Protein AF-A0A2U9PYT9-F1 (afdb_monomer_lite)

Structure (mmCIF, N/CA/C/O backbone):
data_AF-A0A2U9PYT9-F1
#
_entry.id   AF-A0A2U9PYT9-F1
#
loop_
_atom_site.group_PDB
_atom_site.id
_atom_site.type_symbol
_atom_site.label_atom_id
_atom_site.label_alt_id
_atom_site.label_comp_id
_atom_site.label_asym_id
_atom_site.label_entity_id
_atom_site.label_seq_id
_atom_site.pdbx_PDB_ins_code
_atom_site.Cartn_x
_atom_site.Cartn_y
_atom_site.Cartn_z
_atom_site.occupancy
_atom_site.B_iso_or_equiv
_atom_site.auth_seq_id
_atom_site.auth_comp_id
_atom_site.auth_asym_id
_atom_site.auth_atom_id
_atom_site.pdbx_PDB_model_num
ATOM 1 N N . MET A 1 1 ? 16.424 -5.091 -1.680 1.00 61.47 1 MET A N 1
ATOM 2 C CA . MET A 1 1 ? 15.024 -5.537 -1.505 1.00 61.47 1 MET A CA 1
ATOM 3 C C . MET A 1 1 ? 14.271 -5.159 -2.764 1.00 61.47 1 MET A C 1
ATOM 5 O O . MET A 1 1 ? 14.520 -4.071 -3.260 1.00 61.47 1 MET A O 1
ATOM 9 N N . ASP A 1 2 ? 13.401 -6.032 -3.266 1.00 87.44 2 ASP A N 1
ATOM 10 C CA . ASP A 1 2 ? 12.484 -5.719 -4.370 1.00 87.44 2 ASP A CA 1
ATOM 11 C C . ASP A 1 2 ? 11.460 -4.657 -3.914 1.00 87.44 2 ASP A C 1
ATOM 13 O O . ASP A 1 2 ? 10.825 -4.824 -2.866 1.00 87.44 2 ASP A O 1
ATOM 17 N N . ALA A 1 3 ? 11.343 -3.557 -4.667 1.00 91.62 3 ALA A N 1
ATOM 18 C CA . ALA A 1 3 ? 10.457 -2.431 -4.365 1.00 91.62 3 ALA A CA 1
ATOM 19 C C . ALA A 1 3 ? 8.988 -2.870 -4.298 1.00 91.62 3 ALA A C 1
ATOM 21 O O . ALA A 1 3 ? 8.275 -2.500 -3.363 1.00 91.62 3 ALA A O 1
ATOM 22 N N . ARG A 1 4 ? 8.563 -3.771 -5.195 1.00 94.00 4 ARG A N 1
ATOM 23 C CA . ARG A 1 4 ? 7.222 -4.365 -5.159 1.00 94.00 4 ARG A CA 1
ATOM 24 C C . ARG A 1 4 ? 6.981 -5.080 -3.831 1.00 94.00 4 ARG A C 1
ATOM 26 O O . ARG A 1 4 ? 5.981 -4.847 -3.156 1.00 94.00 4 ARG A O 1
ATOM 33 N N . ALA A 1 5 ? 7.922 -5.927 -3.421 1.00 95.88 5 ALA A N 1
ATOM 34 C CA . ALA A 1 5 ? 7.824 -6.671 -2.169 1.00 95.88 5 ALA A CA 1
ATOM 35 C C . ALA A 1 5 ? 7.888 -5.773 -0.919 1.00 95.88 5 ALA A C 1
ATOM 37 O O . ALA A 1 5 ? 7.406 -6.169 0.144 1.00 95.88 5 ALA A O 1
ATOM 38 N N . ALA A 1 6 ? 8.518 -4.598 -0.997 1.00 97.50 6 ALA A N 1
ATOM 39 C CA . ALA A 1 6 ? 8.512 -3.620 0.089 1.00 97.50 6 ALA A CA 1
ATOM 40 C C . ALA A 1 6 ? 7.128 -2.972 0.238 1.00 97.50 6 ALA A C 1
ATOM 42 O O . ALA A 1 6 ? 6.581 -2.961 1.340 1.00 97.50 6 ALA A O 1
ATOM 43 N N . HIS A 1 7 ? 6.526 -2.535 -0.868 1.00 98.00 7 HIS A N 1
ATOM 44 C CA . HIS A 1 7 ? 5.186 -1.954 -0.865 1.00 98.00 7 HIS A CA 1
ATOM 45 C C . HIS A 1 7 ? 4.105 -2.943 -0.424 1.00 98.00 7 HIS A C 1
ATOM 47 O O . HIS A 1 7 ? 3.280 -2.598 0.415 1.00 98.00 7 HIS A O 1
ATOM 53 N N . LEU A 1 8 ? 4.151 -4.198 -0.881 1.00 98.06 8 LEU A N 1
ATOM 54 C CA . LEU A 1 8 ? 3.195 -5.218 -0.426 1.00 98.06 8 LEU A CA 1
ATOM 55 C C . LEU A 1 8 ? 3.288 -5.483 1.082 1.00 98.06 8 LEU A C 1
ATOM 57 O O . LEU A 1 8 ? 2.271 -5.688 1.740 1.00 98.06 8 LEU A O 1
ATOM 61 N N . ARG A 1 9 ? 4.499 -5.450 1.652 1.00 98.19 9 ARG A N 1
ATOM 62 C CA . ARG A 1 9 ? 4.677 -5.583 3.105 1.00 98.19 9 ARG A CA 1
ATOM 63 C C . ARG A 1 9 ? 4.127 -4.377 3.860 1.00 98.19 9 ARG A C 1
ATOM 65 O O . ARG A 1 9 ? 3.489 -4.574 4.888 1.00 98.19 9 ARG A O 1
ATOM 72 N N . ALA A 1 10 ? 4.342 -3.165 3.353 1.00 97.75 10 ALA A N 1
ATOM 73 C CA . ALA A 1 10 ? 3.773 -1.958 3.948 1.00 97.75 10 ALA A CA 1
ATOM 74 C C . ALA A 1 10 ? 2.235 -1.978 3.901 1.00 97.75 10 ALA A C 1
ATOM 76 O O . ALA A 1 10 ? 1.595 -1.714 4.915 1.00 97.75 10 ALA A O 1
ATOM 77 N N . ALA A 1 11 ? 1.644 -2.389 2.772 1.00 98.12 11 ALA A N 1
ATOM 78 C CA . ALA A 1 11 ? 0.197 -2.556 2.648 1.00 98.12 11 ALA A CA 1
ATOM 79 C C . ALA A 1 11 ? -0.358 -3.536 3.693 1.00 98.12 11 ALA A C 1
ATOM 81 O O . ALA A 1 11 ? -1.282 -3.192 4.422 1.00 98.12 11 ALA A O 1
ATOM 82 N N . ALA A 1 12 ? 0.270 -4.705 3.846 1.00 98.12 12 ALA A N 1
ATOM 83 C CA . ALA A 1 12 ? -0.154 -5.705 4.825 1.00 98.12 12 ALA A CA 1
ATOM 84 C C . ALA A 1 12 ? -0.051 -5.215 6.284 1.00 98.12 12 ALA A C 1
ATOM 86 O O . ALA A 1 12 ? -0.850 -5.617 7.129 1.00 98.12 12 ALA A O 1
ATOM 87 N N . MET A 1 13 ? 0.926 -4.356 6.602 1.00 98.25 13 MET A N 1
ATOM 88 C CA . MET A 1 13 ? 1.031 -3.748 7.935 1.00 98.25 13 MET A CA 1
ATOM 89 C C . MET A 1 13 ? -0.110 -2.766 8.198 1.00 98.25 13 MET A C 1
ATOM 91 O O . MET A 1 13 ? -0.670 -2.772 9.290 1.00 98.25 13 MET A O 1
ATOM 95 N N . HIS A 1 14 ? -0.480 -1.961 7.203 1.00 98.25 14 HIS A N 1
ATOM 96 C CA . HIS A 1 14 ? -1.626 -1.067 7.319 1.00 98.25 14 HIS A CA 1
ATOM 97 C C . HIS A 1 14 ? -2.950 -1.827 7.411 1.00 98.25 14 HIS A C 1
ATOM 99 O O . HIS A 1 14 ? -3.763 -1.506 8.268 1.00 98.25 14 HIS A O 1
ATOM 105 N N . GLU A 1 15 ? -3.145 -2.880 6.618 1.00 97.88 15 GLU A N 1
ATOM 106 C CA . GLU A 1 15 ? -4.329 -3.741 6.728 1.00 97.88 15 GLU A CA 1
ATOM 107 C C . GLU A 1 15 ? -4.445 -4.359 8.128 1.00 97.88 15 GLU A C 1
ATOM 109 O O . GLU A 1 15 ? -5.523 -4.350 8.713 1.00 97.88 15 GLU A O 1
ATOM 114 N N . GLN A 1 16 ? -3.336 -4.832 8.711 1.00 98.00 16 GLN A N 1
ATOM 115 C CA . GLN A 1 16 ? -3.340 -5.320 10.094 1.00 98.00 16 GLN A CA 1
ATOM 116 C C . GLN A 1 16 ? -3.673 -4.224 11.108 1.00 98.00 16 GLN A C 1
ATOM 118 O O . GLN A 1 16 ? -4.439 -4.483 12.032 1.00 98.00 16 GLN A O 1
ATOM 123 N N . ALA A 1 17 ? -3.125 -3.019 10.943 1.00 97.00 17 ALA A N 1
ATOM 124 C CA . ALA A 1 17 ? -3.416 -1.903 11.837 1.00 97.00 17 ALA A CA 1
ATOM 125 C C . ALA A 1 17 ? -4.900 -1.500 11.773 1.00 97.00 17 ALA A C 1
ATOM 127 O O . ALA A 1 17 ? -5.520 -1.290 12.815 1.00 97.00 17 ALA A O 1
ATOM 128 N N . ALA A 1 18 ? -5.495 -1.506 10.574 1.00 97.06 18 ALA A N 1
ATOM 129 C CA . ALA A 1 18 ? -6.911 -1.213 10.367 1.00 97.06 18 ALA A CA 1
ATOM 130 C C . ALA A 1 18 ? -7.849 -2.185 11.101 1.00 97.06 18 ALA A C 1
ATOM 132 O O . ALA A 1 18 ? -8.920 -1.780 11.532 1.00 97.06 18 ALA A O 1
ATOM 133 N N . LEU A 1 19 ? -7.454 -3.452 11.285 1.00 96.62 19 LEU A N 1
ATOM 134 C CA . LEU A 1 19 ? -8.261 -4.436 12.025 1.00 96.62 19 LEU A CA 1
ATOM 135 C C . LEU A 1 19 ? -8.370 -4.133 13.526 1.00 96.62 19 LEU A C 1
ATOM 137 O O . LEU A 1 19 ? -9.239 -4.687 14.197 1.00 96.62 19 LEU A O 1
ATOM 141 N N . THR A 1 20 ? -7.458 -3.321 14.062 1.00 96.56 20 THR A N 1
ATOM 142 C CA . THR A 1 20 ? -7.373 -2.999 15.496 1.00 96.56 20 THR A CA 1
ATOM 143 C C . THR A 1 20 ? -7.667 -1.538 15.818 1.00 96.56 20 THR 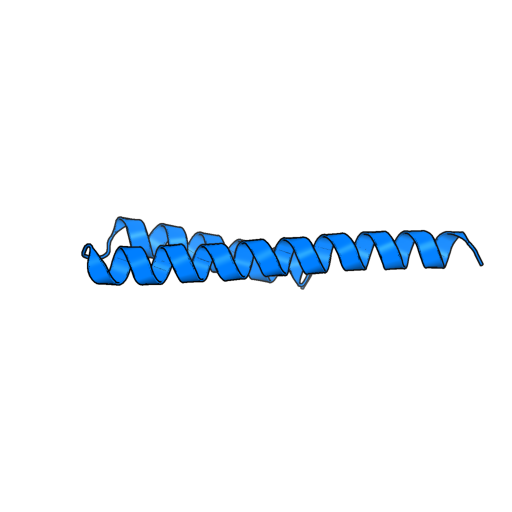A C 1
ATOM 145 O O . THR A 1 20 ? -7.695 -1.183 16.993 1.00 96.56 20 THR A O 1
ATOM 148 N N . ALA A 1 21 ? -7.835 -0.707 14.791 1.00 95.44 21 ALA A N 1
ATOM 149 C CA . ALA A 1 21 ? -8.081 0.721 14.907 1.00 95.44 21 ALA A CA 1
ATOM 150 C C . ALA A 1 21 ? -9.580 1.026 15.062 1.00 95.44 21 ALA A C 1
ATOM 152 O O . ALA A 1 21 ? -10.427 0.232 14.652 1.00 95.44 21 ALA A O 1
ATOM 153 N N . ASP A 1 22 ? -9.891 2.192 15.628 1.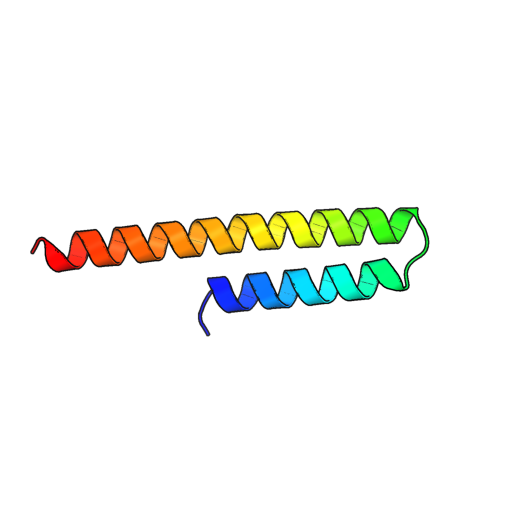00 94.81 22 ASP A N 1
ATOM 154 C CA . ASP A 1 22 ? -11.241 2.759 15.575 1.00 94.81 22 ASP A CA 1
ATOM 155 C C . ASP A 1 22 ? -11.574 3.205 14.137 1.00 94.81 22 ASP A C 1
ATOM 157 O O . ASP A 1 22 ? -10.668 3.418 13.330 1.00 94.81 22 ASP A O 1
ATOM 161 N N . ASP A 1 23 ? -12.862 3.370 13.815 1.00 89.44 23 ASP A N 1
ATOM 162 C CA . ASP A 1 23 ? -13.360 3.537 12.435 1.00 89.44 23 ASP A CA 1
ATOM 163 C C . ASP A 1 23 ? -12.586 4.585 11.599 1.00 89.44 23 ASP A C 1
ATOM 165 O O . ASP A 1 23 ? -12.136 4.282 10.494 1.00 89.44 23 ASP A O 1
ATOM 169 N N . ASP A 1 24 ? -12.345 5.788 12.136 1.00 92.12 24 ASP A N 1
ATOM 170 C CA . ASP A 1 24 ? -11.636 6.856 11.408 1.00 92.12 24 ASP A CA 1
ATOM 171 C C . ASP A 1 24 ? -10.162 6.499 11.107 1.00 92.12 24 ASP A C 1
ATOM 173 O O . ASP A 1 24 ? -9.633 6.809 10.036 1.00 92.12 24 ASP A O 1
ATOM 177 N N . GLU A 1 25 ? -9.471 5.841 12.043 1.00 95.50 25 GLU A N 1
ATOM 178 C CA . GLU A 1 25 ? -8.070 5.431 11.874 1.00 95.50 25 GLU A CA 1
ATOM 179 C C . GLU A 1 25 ? -7.960 4.166 11.004 1.00 95.50 25 GLU A C 1
ATOM 181 O O . GLU A 1 25 ? -7.017 4.027 10.215 1.00 95.50 25 GLU A O 1
ATOM 186 N N . ALA A 1 26 ? -8.966 3.289 11.057 1.00 96.19 26 ALA A N 1
ATOM 187 C CA . ALA A 1 26 ? -9.085 2.138 10.174 1.00 96.19 26 ALA A CA 1
ATOM 188 C C . ALA A 1 26 ? -9.191 2.565 8.702 1.00 96.19 26 ALA A C 1
ATOM 190 O O . ALA A 1 26 ? -8.474 2.012 7.863 1.00 96.19 26 ALA A O 1
ATOM 191 N N . ASP A 1 27 ? -9.995 3.584 8.388 1.00 97.38 27 ASP A N 1
ATOM 192 C CA . ASP A 1 27 ? -10.120 4.132 7.031 1.00 97.38 27 ASP A CA 1
ATOM 193 C C . ASP A 1 27 ? -8.799 4.739 6.529 1.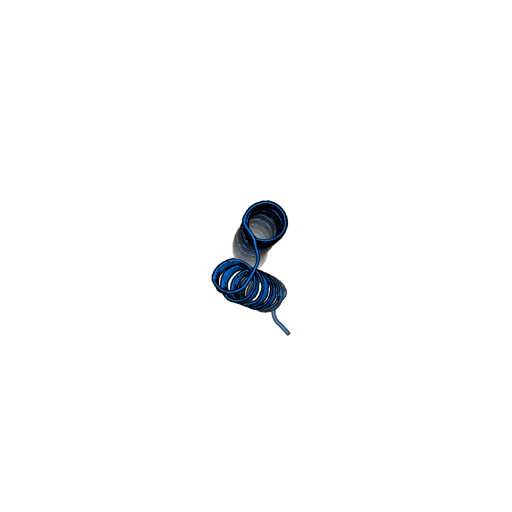00 97.38 27 ASP A C 1
ATOM 195 O O . ASP A 1 27 ? -8.384 4.511 5.385 1.00 97.38 27 ASP A O 1
ATOM 199 N N . MET A 1 28 ? -8.078 5.466 7.391 1.00 97.88 28 MET A N 1
ATOM 200 C CA . MET A 1 28 ? -6.757 6.011 7.053 1.00 97.88 28 MET A CA 1
ATOM 201 C C . MET A 1 28 ? -5.752 4.904 6.725 1.00 97.88 28 MET A C 1
ATOM 203 O O . MET A 1 28 ? -4.984 5.018 5.764 1.00 97.88 28 MET A O 1
ATOM 207 N N . HIS A 1 29 ? -5.757 3.824 7.504 1.00 98.00 29 HIS A N 1
ATOM 208 C CA . HIS A 1 29 ? -4.914 2.666 7.249 1.00 98.00 29 HIS A CA 1
ATOM 209 C C . HIS A 1 29 ? -5.306 1.924 5.967 1.00 98.00 29 HIS A C 1
ATOM 211 O O . HIS A 1 29 ? -4.424 1.591 5.176 1.00 98.00 29 HIS A O 1
ATOM 217 N N . GLN A 1 30 ? -6.595 1.718 5.700 1.00 97.50 30 GLN A N 1
ATOM 218 C CA . GLN A 1 30 ? -7.045 1.075 4.461 1.00 97.50 30 GLN A CA 1
ATOM 219 C C . GLN A 1 30 ? -6.632 1.876 3.219 1.00 97.50 30 GLN A C 1
ATOM 221 O O . GLN A 1 30 ? -6.059 1.308 2.287 1.00 97.50 30 GLN A O 1
ATOM 226 N N . ASN A 1 31 ? -6.802 3.201 3.238 1.00 98.00 31 ASN A N 1
ATOM 227 C CA . ASN A 1 31 ? -6.339 4.075 2.157 1.00 98.00 31 ASN A CA 1
ATOM 228 C C . ASN A 1 31 ? -4.808 3.997 1.974 1.00 98.00 31 ASN A C 1
ATOM 230 O O . ASN A 1 31 ? -4.306 3.851 0.858 1.00 98.00 31 ASN A O 1
ATOM 234 N N . ALA A 1 32 ? -4.034 4.012 3.065 1.00 97.94 32 ALA A N 1
ATOM 235 C CA . ALA A 1 32 ? -2.580 3.846 2.985 1.00 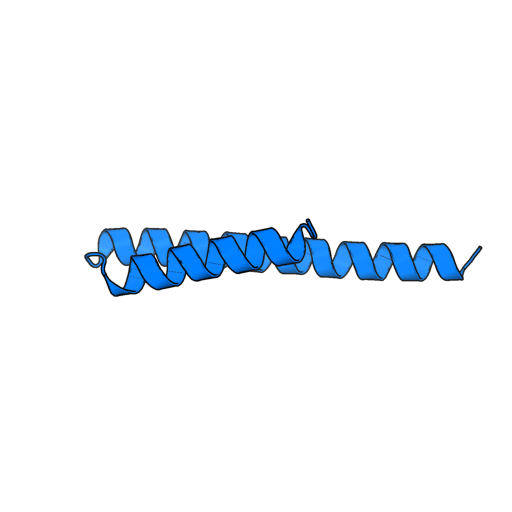97.94 32 ALA A CA 1
ATOM 236 C C . ALA A 1 32 ? -2.178 2.484 2.382 1.00 97.94 32 ALA A C 1
ATOM 238 O O . ALA A 1 32 ? -1.249 2.406 1.570 1.00 97.94 32 ALA A O 1
ATOM 239 N N . ALA A 1 33 ? -2.898 1.411 2.725 1.00 98.12 33 ALA A N 1
ATOM 240 C CA . ALA A 1 33 ? -2.685 0.094 2.136 1.00 98.12 33 ALA A CA 1
ATOM 241 C C . ALA A 1 33 ? -2.979 0.074 0.628 1.00 98.12 33 ALA A C 1
ATOM 243 O O . ALA A 1 33 ? -2.219 -0.520 -0.141 1.00 98.12 33 ALA A O 1
ATOM 244 N N . GLU A 1 34 ? -4.042 0.744 0.183 1.00 98.31 34 GLU A N 1
ATOM 245 C CA . GLU A 1 34 ? -4.381 0.899 -1.236 1.00 98.31 34 GLU A CA 1
ATOM 246 C C . GLU A 1 34 ? -3.291 1.625 -2.023 1.00 98.31 34 GLU A C 1
ATOM 248 O O . GLU A 1 34 ? -2.861 1.130 -3.068 1.00 98.31 34 GLU A O 1
ATOM 253 N N . VAL A 1 35 ? -2.775 2.738 -1.496 1.00 98.25 35 VAL A N 1
ATOM 254 C CA . VAL A 1 35 ? -1.676 3.484 -2.128 1.00 98.25 35 VAL A CA 1
ATOM 255 C C . VAL A 1 35 ? -0.447 2.594 -2.308 1.00 98.25 35 V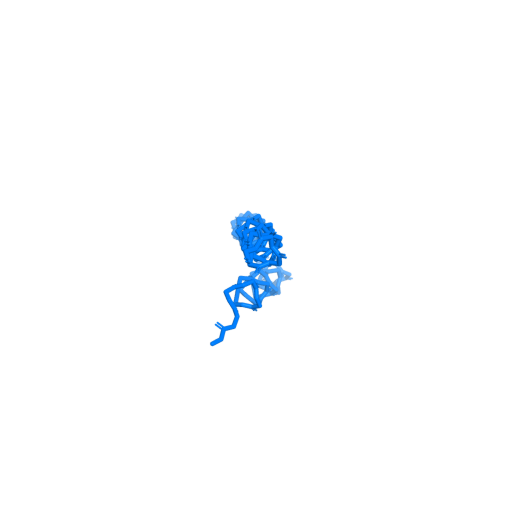AL A C 1
ATOM 257 O O . VAL A 1 35 ? 0.179 2.589 -3.370 1.00 98.25 35 VAL A O 1
ATOM 260 N N . HIS A 1 36 ? -0.109 1.790 -1.300 1.00 98.31 36 HIS A N 1
ATOM 261 C CA . HIS A 1 36 ? 1.006 0.859 -1.415 1.00 98.31 36 HIS A CA 1
ATOM 262 C C . HIS A 1 36 ? 0.750 -0.282 -2.404 1.00 98.31 36 HIS A C 1
ATOM 264 O O . HIS A 1 36 ? 1.668 -0.645 -3.138 1.00 98.31 36 HIS A O 1
ATOM 270 N N . ARG A 1 37 ? -0.469 -0.828 -2.492 1.00 97.94 37 ARG A N 1
ATOM 271 C CA . ARG A 1 37 ? -0.800 -1.827 -3.525 1.00 97.94 37 ARG A CA 1
ATOM 272 C C . ARG A 1 37 ? -0.657 -1.246 -4.931 1.00 97.94 37 ARG A C 1
ATOM 274 O O . ARG A 1 37 ? -0.009 -1.870 -5.768 1.00 97.94 37 ARG A O 1
ATOM 281 N N . ALA A 1 38 ? -1.153 -0.030 -5.154 1.00 98.12 38 ALA A N 1
ATOM 282 C CA . ALA A 1 38 ? -1.012 0.657 -6.434 1.00 98.12 38 ALA A CA 1
ATOM 283 C C . ALA A 1 38 ? 0.465 0.869 -6.813 1.00 98.12 38 ALA A C 1
ATOM 285 O O . ALA A 1 38 ? 0.863 0.596 -7.943 1.00 98.12 38 ALA A O 1
ATOM 286 N N . GLU A 1 39 ? 1.317 1.289 -5.875 1.00 97.12 39 GLU A N 1
ATOM 287 C CA . GLU A 1 39 ? 2.745 1.466 -6.168 1.00 97.12 39 GLU A CA 1
ATOM 288 C C . GLU A 1 39 ? 3.459 0.125 -6.418 1.00 97.12 39 GLU A C 1
ATOM 290 O O . GLU A 1 39 ? 4.306 0.017 -7.306 1.00 97.12 39 GLU A O 1
ATOM 295 N N . ALA A 1 40 ? 3.068 -0.944 -5.713 1.00 97.06 40 ALA A N 1
ATOM 296 C CA . ALA A 1 40 ? 3.566 -2.291 -5.987 1.00 97.06 40 ALA A CA 1
ATOM 297 C C . ALA A 1 40 ? 3.228 -2.756 -7.416 1.00 97.06 40 ALA A C 1
ATOM 299 O O . ALA A 1 40 ? 4.068 -3.375 -8.075 1.00 97.06 40 ALA A O 1
ATOM 300 N N . GLU A 1 41 ? 2.025 -2.450 -7.908 1.00 96.44 41 GLU A N 1
ATOM 301 C CA . GLU A 1 41 ? 1.609 -2.732 -9.286 1.00 96.44 41 GLU A CA 1
ATOM 302 C C . GLU A 1 41 ? 2.418 -1.925 -10.304 1.00 96.44 41 GLU A C 1
ATOM 304 O O . GLU A 1 41 ? 2.848 -2.475 -11.319 1.00 96.44 41 GLU A O 1
ATOM 309 N N . ARG A 1 42 ? 2.711 -0.652 -10.016 1.00 95.81 42 ARG A N 1
ATOM 310 C CA . ARG A 1 42 ? 3.564 0.185 -10.878 1.00 95.81 42 ARG A CA 1
ATOM 311 C C . ARG A 1 42 ? 4.981 -0.362 -10.975 1.00 95.81 42 ARG A C 1
ATOM 313 O O . ARG A 1 42 ? 5.524 -0.434 -12.075 1.00 95.81 42 ARG A O 1
ATOM 320 N N . HIS A 1 43 ? 5.555 -0.809 -9.860 1.00 94.00 43 HIS A N 1
ATOM 321 C CA . HIS A 1 43 ? 6.856 -1.475 -9.870 1.00 94.00 43 HIS A CA 1
ATOM 322 C C . HIS A 1 43 ? 6.828 -2.806 -10.623 1.00 94.00 43 HIS A C 1
ATOM 324 O O . HIS A 1 43 ? 7.768 -3.098 -11.357 1.00 94.00 43 HIS A O 1
ATOM 330 N N . ALA A 1 44 ? 5.754 -3.590 -10.491 1.00 93.19 44 ALA A N 1
ATOM 331 C CA . ALA A 1 44 ? 5.591 -4.824 -11.255 1.00 93.19 44 ALA A CA 1
ATOM 332 C C . ALA A 1 44 ? 5.545 -4.545 -12.766 1.00 93.19 44 ALA A C 1
ATOM 334 O O . ALA A 1 44 ? 6.251 -5.191 -13.534 1.00 93.19 44 ALA A O 1
ATOM 335 N N . ALA A 1 45 ? 4.759 -3.552 -13.188 1.00 93.12 45 ALA A N 1
ATOM 336 C CA . ALA A 1 45 ? 4.655 -3.158 -14.588 1.00 93.12 45 ALA A CA 1
ATOM 337 C C . ALA A 1 45 ? 5.986 -2.618 -15.138 1.00 93.12 45 ALA A C 1
ATOM 339 O O . ALA A 1 45 ? 6.367 -2.952 -16.257 1.00 93.12 45 ALA A O 1
ATOM 340 N N . ALA A 1 46 ? 6.709 -1.820 -14.346 1.00 91.69 46 ALA A N 1
ATOM 341 C CA . ALA A 1 46 ? 8.026 -1.315 -14.718 1.00 91.69 46 ALA A CA 1
ATOM 342 C C . ALA A 1 46 ? 9.049 -2.448 -14.894 1.00 91.69 46 ALA A C 1
ATOM 344 O O . ALA A 1 46 ? 9.792 -2.433 -15.868 1.00 91.69 46 ALA A O 1
ATOM 345 N N . ALA A 1 47 ? 9.051 -3.447 -14.003 1.00 89.50 47 ALA A N 1
ATOM 346 C CA . ALA A 1 47 ? 9.929 -4.610 -14.122 1.00 89.50 47 ALA A CA 1
ATOM 347 C C . ALA A 1 47 ? 9.644 -5.416 -15.401 1.00 89.50 47 ALA A C 1
ATOM 349 O O . ALA A 1 47 ? 10.570 -5.739 -16.134 1.00 89.50 47 ALA A O 1
ATOM 350 N N . VAL A 1 48 ? 8.366 -5.655 -15.724 1.00 90.19 48 VAL A N 1
ATOM 351 C CA . VAL A 1 48 ? 7.973 -6.339 -16.972 1.00 90.19 48 VAL A CA 1
ATOM 352 C C . VAL A 1 48 ? 8.415 -5.553 -18.212 1.00 90.19 48 VAL A C 1
ATOM 354 O O . VAL A 1 48 ? 8.857 -6.143 -19.195 1.00 90.19 48 VAL A O 1
ATOM 357 N N . ALA A 1 49 ? 8.302 -4.223 -18.186 1.00 89.19 49 ALA A N 1
ATOM 358 C CA . ALA A 1 49 ? 8.738 -3.378 -19.295 1.00 89.19 49 ALA A CA 1
ATOM 359 C C . ALA A 1 49 ? 10.266 -3.392 -19.480 1.00 89.19 49 ALA A C 1
ATOM 361 O O . ALA A 1 49 ? 10.733 -3.414 -20.617 1.00 89.19 49 ALA A O 1
ATOM 362 N N . ASP A 1 50 ? 11.031 -3.400 -18.384 1.00 86.81 50 ASP A N 1
ATOM 363 C CA . ASP A 1 50 ? 12.496 -3.484 -18.408 1.00 86.81 50 ASP A CA 1
ATOM 364 C C . ASP A 1 50 ? 12.970 -4.843 -18.950 1.00 86.81 50 ASP A C 1
ATOM 366 O O . ASP A 1 50 ? 13.814 -4.892 -19.843 1.00 86.81 50 ASP A O 1
ATOM 370 N N . GLU A 1 51 ? 12.344 -5.941 -18.509 1.00 83.38 51 GLU A N 1
ATOM 371 C CA . GLU A 1 51 ? 12.596 -7.293 -19.030 1.00 83.38 51 GLU A CA 1
ATOM 372 C C . GLU A 1 51 ? 12.320 -7.380 -20.539 1.00 83.38 51 GLU A C 1
ATOM 374 O O . GLU A 1 51 ? 13.154 -7.875 -21.298 1.00 83.38 51 GLU A O 1
ATOM 379 N N . ALA A 1 52 ? 11.184 -6.844 -20.996 1.00 80.12 52 ALA A N 1
ATOM 380 C CA . ALA A 1 52 ? 10.832 -6.822 -22.415 1.00 80.12 52 ALA A CA 1
ATOM 381 C C . ALA A 1 52 ? 11.785 -5.955 -23.260 1.00 80.12 52 ALA A C 1
ATOM 383 O O . ALA A 1 52 ? 12.025 -6.265 -24.426 1.00 80.12 52 ALA A O 1
ATOM 384 N N . ALA A 1 53 ? 12.329 -4.872 -22.696 1.00 74.44 53 ALA A N 1
ATOM 385 C CA . ALA A 1 53 ? 13.315 -4.033 -23.374 1.00 74.44 53 ALA A CA 1
ATOM 386 C C . ALA A 1 53 ? 14.707 -4.688 -23.424 1.00 74.44 53 ALA A C 1
ATOM 388 O O . ALA A 1 53 ? 15.429 -4.500 -24.401 1.00 74.44 53 ALA A O 1
ATOM 389 N N . GLY A 1 54 ? 15.072 -5.463 -22.398 1.00 71.69 54 GLY A N 1
ATOM 390 C CA . GLY A 1 54 ? 16.342 -6.185 -22.318 1.00 71.69 54 GLY A CA 1
ATOM 391 C C . GLY A 1 54 ? 16.442 -7.402 -23.244 1.00 71.69 54 GLY A C 1
ATOM 392 O O . GLY A 1 54 ? 17.535 -7.710 -23.703 1.00 71.69 54 GLY A O 1
ATOM 393 N N . ASP A 1 55 ? 15.324 -8.065 -23.554 1.00 60.31 55 ASP A N 1
ATOM 394 C CA . ASP A 1 55 ? 15.270 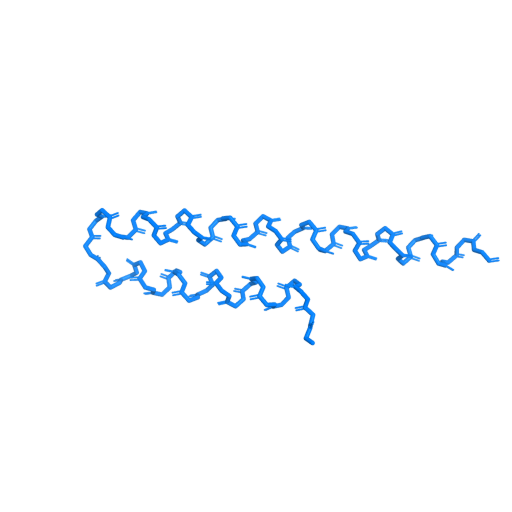-9.215 -24.481 1.00 60.31 55 ASP A CA 1
ATOM 395 C C . ASP A 1 55 ? 15.300 -8.802 -25.971 1.00 60.31 55 ASP A C 1
ATOM 397 O O . ASP A 1 55 ? 15.543 -9.619 -26.856 1.00 60.31 55 ASP A O 1
ATOM 401 N N . ALA A 1 56 ? 15.076 -7.517 -26.270 1.00 59.47 56 ALA A N 1
ATOM 402 C CA . ALA A 1 56 ? 15.001 -6.989 -27.634 1.00 59.47 56 ALA A CA 1
ATOM 403 C C . ALA A 1 56 ? 16.330 -6.420 -28.188 1.00 59.47 56 ALA A C 1
ATOM 405 O O . ALA A 1 56 ? 16.320 -5.850 -29.285 1.00 59.47 56 ALA A O 1
ATOM 406 N N . GLY A 1 57 ? 17.442 -6.523 -27.447 1.00 50.94 57 GLY A N 1
ATOM 407 C CA . GLY A 1 57 ? 18.766 -5.981 -27.809 1.00 50.94 57 GLY A CA 1
ATOM 408 C C . GLY A 1 57 ? 19.806 -7.052 -28.105 1.00 50.94 57 GLY A C 1
ATOM 409 O O . GLY A 1 57 ? 20.531 -6.884 -29.113 1.00 50.94 57 GLY A O 1
#

Secondary structure (DSSP, 8-state):
--HHHHHHHHHHHHHHHHTTS-HHHHHHHHHHHHHHHHHHHHHHHHHHHHHHHHTT-

Organism: Mycolicibacterium smegmatis (strain MKD8) (NCBI:txid1214915)

pLDDT: mean 91.75, std 10.9, range [50.94, 98.31]

Foldseek 3Di:
DQLLVVLQVQLVVLCVVLVVDDPVSVVVSNVSSVVSNVVSVVSVVVVVVVVVVVVVD

Sequence (57 aa):
MDARAAHLRAAAMHEQAALTADDDEADMHQNAAEVHRAEAERHAAAAVADEAAGDAG

Radius of gyration: 14.93 Å; chains: 1; bounding box: 32×16×43 Å